Protein AF-A0A2V5RW67-F1 (afdb_monomer)

Sequence (101 aa):
MGFSEDDGAGTAGLVTAAGTAGLGGRVALVERNLMGGDCLNFGCVPSKALISSARLIQQIRESEKWGLDRQSPQFVFEKVFERMRSRRAKIAPNDSEERFE

Mean predicted aligned error: 12.32 Å

Radius of gyration: 18.65 Å; Cα contacts (8 Å, |Δi|>4): 93; chains: 1; bounding box: 41×31×46 Å

pLDDT: mean 70.55, std 18.32, range [29.88, 96.94]

Secondary structure (DSSP, 8-state):
-------TTSHHHHHHHHHHHHTT-------SSSTTHHHHHTSHHHHHHHHHHHHHHHHHHTGGGGTS--------HHHHHHHHHHHHHHHGGGGSGGGT-

Structure (mmCIF, N/CA/C/O backbone):
data_AF-A0A2V5RW67-F1
#
_entry.id   AF-A0A2V5RW67-F1
#
loop_
_atom_site.group_PDB
_atom_site.id
_atom_site.type_symbol
_atom_site.label_atom_id
_atom_site.label_alt_id
_atom_site.label_comp_id
_atom_site.label_asym_id
_atom_site.label_entity_id
_atom_site.label_seq_id
_atom_site.pdbx_PDB_ins_code
_atom_site.Cartn_x
_atom_site.Cartn_y
_atom_site.Cartn_z
_atom_site.occupancy
_atom_site.B_iso_or_equiv
_atom_site.auth_seq_id
_atom_site.auth_comp_id
_atom_site.auth_asym_id
_atom_site.auth_atom_id
_atom_site.pdbx_PDB_model_num
ATOM 1 N N . MET A 1 1 ? 20.820 -19.696 1.825 1.00 29.88 1 MET A N 1
ATOM 2 C CA . MET A 1 1 ? 20.279 -18.325 1.735 1.00 29.88 1 MET A CA 1
ATOM 3 C C . MET A 1 1 ? 20.960 -17.626 0.572 1.00 29.88 1 MET A C 1
ATOM 5 O O . MET A 1 1 ? 22.086 -17.188 0.739 1.00 29.88 1 MET A O 1
ATOM 9 N N . GLY A 1 2 ? 20.336 -17.602 -0.605 1.00 35.03 2 GLY A N 1
ATOM 10 C CA . GLY A 1 2 ? 20.767 -16.752 -1.716 1.00 35.03 2 GLY A CA 1
ATOM 11 C C . GLY A 1 2 ? 19.730 -15.652 -1.862 1.00 35.03 2 GLY A C 1
ATOM 12 O O . GLY A 1 2 ? 18.605 -15.948 -2.251 1.00 35.03 2 GLY A O 1
ATOM 13 N N . PHE A 1 3 ? 20.067 -14.431 -1.452 1.00 34.75 3 PHE A N 1
ATOM 14 C CA . PHE A 1 3 ? 19.300 -13.262 -1.862 1.00 34.75 3 PHE A CA 1
ATOM 15 C C . PHE A 1 3 ? 19.714 -12.982 -3.305 1.00 34.75 3 PHE A C 1
ATOM 17 O O . PHE A 1 3 ? 20.888 -12.770 -3.590 1.00 34.75 3 PHE A O 1
ATOM 24 N N . SER A 1 4 ? 18.762 -13.124 -4.216 1.00 38.31 4 SER A N 1
ATOM 25 C CA . SER A 1 4 ? 18.895 -12.842 -5.638 1.00 38.31 4 SER A CA 1
ATOM 26 C C . SER A 1 4 ? 19.045 -11.334 -5.850 1.00 38.31 4 SER A C 1
ATOM 28 O O . SER A 1 4 ? 18.059 -10.620 -5.971 1.00 38.31 4 SER A O 1
ATOM 30 N N . GLU A 1 5 ? 20.285 -10.850 -5.870 1.00 44.00 5 GLU A N 1
ATOM 31 C CA . GLU A 1 5 ? 20.680 -9.502 -6.310 1.00 44.00 5 GLU A CA 1
ATOM 32 C C . GLU A 1 5 ? 20.881 -9.458 -7.841 1.00 44.00 5 GLU A C 1
ATOM 34 O O . GLU A 1 5 ? 21.902 -8.995 -8.334 1.00 44.00 5 GLU A O 1
ATOM 39 N N . ASP A 1 6 ? 19.906 -9.952 -8.608 1.00 43.25 6 ASP A N 1
ATOM 40 C CA . ASP A 1 6 ? 19.904 -9.915 -10.082 1.00 43.25 6 ASP A CA 1
ATOM 41 C C . ASP A 1 6 ? 18.611 -9.248 -10.592 1.00 43.25 6 ASP A C 1
ATOM 43 O O . ASP A 1 6 ? 17.861 -9.826 -11.368 1.00 43.25 6 ASP A O 1
ATOM 47 N N . ASP A 1 7 ? 18.329 -8.030 -10.120 1.00 46.50 7 ASP A N 1
ATOM 48 C CA . ASP A 1 7 ? 17.270 -7.162 -10.661 1.00 46.50 7 ASP A CA 1
ATOM 49 C C . ASP A 1 7 ? 17.925 -6.096 -11.562 1.00 46.50 7 ASP A C 1
ATOM 51 O O . ASP A 1 7 ? 18.146 -4.945 -11.161 1.00 46.50 7 ASP A O 1
ATOM 55 N N . GLY A 1 8 ? 18.259 -6.477 -12.796 1.00 49.62 8 GLY A N 1
ATOM 56 C CA . GLY A 1 8 ? 18.773 -5.565 -13.821 1.00 49.62 8 GLY A CA 1
ATOM 57 C C . GLY A 1 8 ? 17.786 -4.440 -14.157 1.00 49.62 8 GLY A C 1
ATOM 58 O O . GLY A 1 8 ? 18.220 -3.334 -14.475 1.00 49.62 8 GLY A O 1
ATOM 59 N N . ALA A 1 9 ? 16.478 -4.678 -13.982 1.00 52.34 9 ALA A N 1
ATOM 60 C CA . ALA A 1 9 ? 15.395 -3.692 -14.085 1.00 52.34 9 ALA A CA 1
ATOM 61 C C . ALA A 1 9 ? 14.690 -3.366 -12.753 1.00 52.34 9 ALA A C 1
ATOM 63 O O . ALA A 1 9 ? 13.535 -2.930 -12.743 1.00 52.34 9 ALA A O 1
ATOM 64 N N . GLY A 1 10 ? 15.356 -3.551 -11.609 1.00 55.47 10 GLY A N 1
ATOM 65 C CA . GLY A 1 10 ? 14.849 -3.073 -10.318 1.00 55.47 10 GLY A CA 1
ATOM 66 C C . GLY A 1 10 ? 14.960 -1.551 -10.157 1.00 55.47 10 GLY A C 1
ATOM 67 O O . GLY A 1 10 ? 15.494 -0.848 -11.011 1.00 55.47 10 GLY A O 1
ATOM 68 N N . THR A 1 11 ? 14.517 -1.019 -9.009 1.00 56.12 11 THR A N 1
ATOM 69 C CA . THR A 1 11 ? 14.528 0.436 -8.708 1.00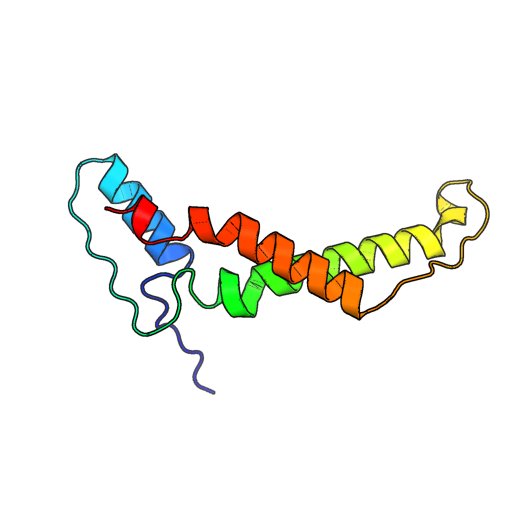 56.12 11 THR A CA 1
ATOM 70 C C . THR A 1 11 ? 15.884 1.104 -8.995 1.00 56.12 11 THR A C 1
ATOM 72 O O . THR A 1 11 ? 15.926 2.211 -9.520 1.00 56.12 11 THR A O 1
ATOM 75 N N . ALA A 1 12 ? 16.999 0.439 -8.673 1.00 52.25 12 ALA A N 1
ATOM 76 C CA . ALA A 1 12 ? 18.342 0.967 -8.920 1.00 52.25 12 ALA A CA 1
ATOM 77 C C . ALA A 1 12 ? 18.732 0.938 -10.412 1.00 52.25 12 ALA A C 1
ATOM 79 O O . ALA A 1 12 ? 19.316 1.905 -10.906 1.00 52.25 12 ALA A O 1
ATOM 80 N N . GLY A 1 13 ? 18.364 -0.126 -11.136 1.00 55.81 13 GLY A N 1
ATOM 81 C CA . GLY A 1 13 ? 18.571 -0.248 -12.582 1.00 55.81 13 GLY A CA 1
ATOM 82 C C . GLY A 1 13 ? 17.758 0.782 -13.366 1.00 55.81 13 GLY A C 1
ATOM 83 O O . GLY A 1 13 ? 18.315 1.521 -14.175 1.00 55.81 13 GLY A O 1
ATOM 84 N N . LEU A 1 14 ? 16.470 0.931 -13.039 1.00 60.03 14 LEU A N 1
ATOM 85 C CA . LEU A 1 14 ? 15.562 1.898 -13.666 1.00 60.03 14 LEU A CA 1
ATOM 86 C C . LEU A 1 14 ? 15.970 3.353 -13.394 1.00 60.03 14 LEU A C 1
ATOM 88 O O . LEU A 1 14 ? 15.952 4.174 -14.307 1.00 60.03 14 LEU A O 1
ATOM 92 N N . VAL A 1 15 ? 16.389 3.696 -12.169 1.00 60.78 15 VAL A N 1
ATOM 93 C CA . VAL A 1 15 ? 16.855 5.061 -11.846 1.00 60.78 15 VAL A CA 1
ATOM 94 C C . VAL A 1 15 ? 18.153 5.398 -12.585 1.00 60.78 15 VAL A C 1
ATOM 96 O O . VAL A 1 15 ? 18.297 6.510 -13.093 1.00 60.78 15 VAL A O 1
ATOM 99 N N . THR A 1 16 ? 19.081 4.445 -12.696 1.00 60.94 16 THR A N 1
ATOM 100 C CA . THR A 1 16 ? 20.362 4.650 -13.395 1.00 60.94 16 THR A CA 1
ATOM 101 C C . THR A 1 16 ? 20.168 4.746 -14.909 1.00 60.94 16 THR A C 1
ATOM 103 O O . THR A 1 16 ? 20.759 5.617 -15.553 1.00 60.94 16 THR A O 1
ATOM 106 N N . ALA A 1 17 ? 19.295 3.912 -15.479 1.00 58.50 17 ALA A N 1
ATOM 107 C CA . ALA A 1 17 ? 18.918 3.991 -16.885 1.00 58.50 17 ALA A CA 1
ATOM 108 C C . ALA A 1 17 ? 18.182 5.300 -17.201 1.00 58.50 17 ALA A C 1
ATOM 110 O O . ALA A 1 17 ? 18.533 5.967 -18.169 1.00 58.50 17 ALA A O 1
ATOM 111 N N . ALA A 1 18 ? 17.256 5.739 -16.340 1.00 59.59 18 ALA A N 1
ATOM 112 C CA . ALA A 1 18 ? 16.514 6.993 -16.520 1.00 59.59 18 ALA A CA 1
ATOM 113 C C . ALA A 1 18 ? 17.458 8.193 -16.448 1.00 5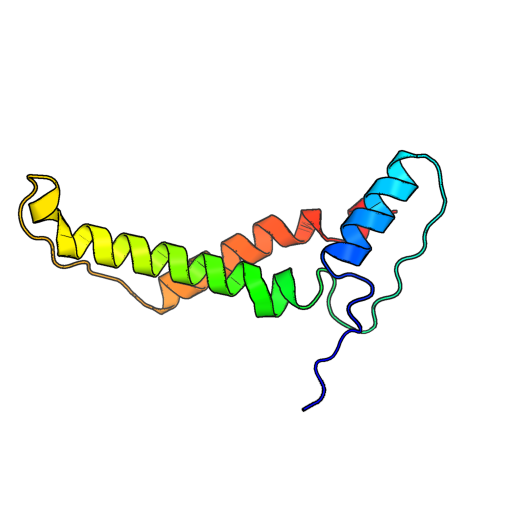9.59 18 ALA A C 1
ATOM 115 O O . ALA A 1 18 ? 17.373 9.110 -17.263 1.00 59.59 18 ALA A O 1
ATOM 116 N N . GLY A 1 19 ? 18.374 8.174 -15.476 1.00 64.75 19 GLY A N 1
ATOM 117 C CA . GLY A 1 19 ? 19.388 9.208 -15.309 1.00 64.75 19 GLY A CA 1
ATOM 118 C C . GLY A 1 19 ? 20.323 9.298 -16.513 1.00 64.75 19 GLY A C 1
ATOM 119 O O . GLY A 1 19 ? 20.641 10.394 -16.961 1.00 64.75 19 GLY A O 1
ATOM 120 N N . THR A 1 20 ? 20.722 8.159 -17.081 1.00 62.03 20 THR A N 1
ATOM 121 C CA . THR A 1 20 ? 21.651 8.133 -18.219 1.00 62.03 20 THR A CA 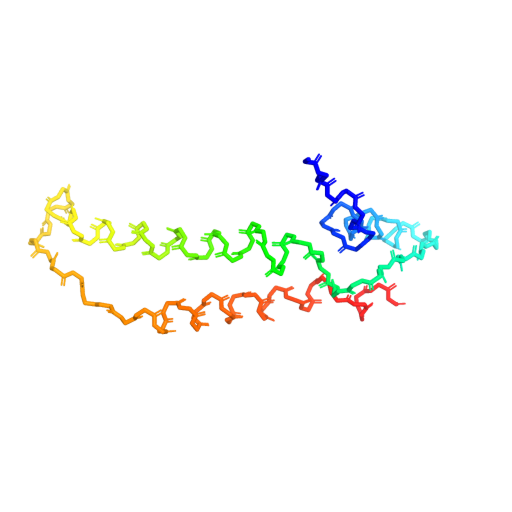1
ATOM 122 C C . THR A 1 20 ? 20.966 8.489 -19.540 1.00 62.03 20 THR A C 1
ATOM 124 O O . THR A 1 20 ? 21.527 9.267 -20.311 1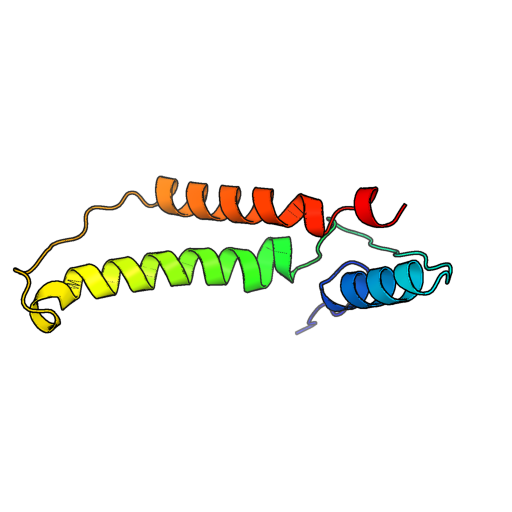.00 62.03 20 THR A O 1
ATOM 127 N N . ALA A 1 21 ? 19.735 8.016 -19.767 1.00 58.94 21 ALA A N 1
ATOM 128 C CA . ALA A 1 21 ? 18.906 8.413 -20.906 1.00 58.94 21 ALA A CA 1
ATOM 129 C C . ALA A 1 21 ? 18.612 9.925 -20.887 1.00 58.94 21 ALA A C 1
ATOM 131 O O . ALA A 1 21 ? 18.759 10.605 -21.902 1.00 58.94 21 ALA A O 1
ATOM 132 N N . GLY A 1 22 ? 18.307 10.486 -19.710 1.00 63.81 22 GLY A N 1
ATOM 133 C CA . GLY A 1 22 ? 18.091 11.927 -19.532 1.00 63.81 22 GLY A CA 1
ATOM 134 C C . GLY A 1 22 ? 19.330 12.796 -19.790 1.00 63.81 22 GLY A C 1
ATOM 135 O O . GLY A 1 22 ? 19.194 13.981 -20.085 1.00 63.81 22 GLY A O 1
ATOM 136 N N . LEU A 1 23 ? 20.533 12.218 -19.719 1.00 71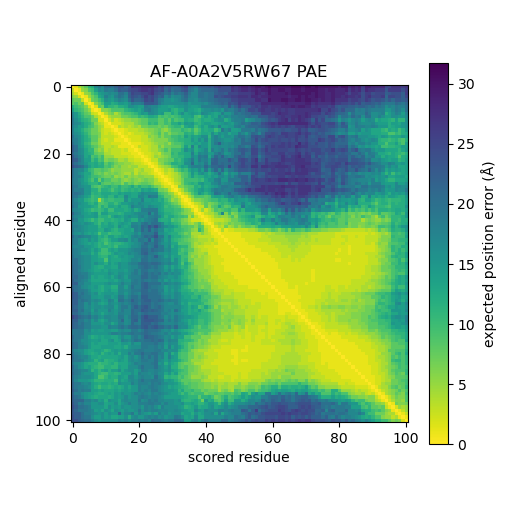.19 23 LEU A N 1
ATOM 137 C CA . LEU A 1 23 ? 21.806 12.884 -20.023 1.00 71.19 23 LEU A CA 1
ATOM 138 C C . LEU A 1 23 ? 22.284 12.634 -21.469 1.00 71.19 23 LEU A C 1
ATOM 140 O O . LEU A 1 23 ? 23.404 13.006 -21.815 1.00 71.19 23 LEU A O 1
ATOM 144 N N . GLY A 1 24 ? 21.454 12.012 -22.317 1.00 60.69 24 GLY A N 1
ATOM 145 C CA . GLY A 1 24 ? 21.783 11.694 -23.712 1.00 60.69 24 GLY A CA 1
ATOM 146 C C . GLY A 1 24 ? 22.733 10.502 -23.878 1.00 60.69 24 GLY A C 1
ATOM 147 O O . GLY A 1 24 ? 23.261 10.271 -24.967 1.00 60.69 24 GLY A O 1
ATOM 148 N N . GLY A 1 25 ? 22.975 9.747 -22.804 1.00 61.16 25 GLY A N 1
ATOM 149 C CA . GLY A 1 25 ? 23.737 8.507 -22.837 1.00 61.16 25 GLY A CA 1
ATOM 150 C C . GLY A 1 25 ? 22.873 7.334 -23.301 1.00 61.16 25 GLY A C 1
ATOM 151 O O . GLY A 1 25 ? 21.674 7.282 -23.046 1.00 61.16 25 GLY A O 1
ATOM 152 N N . ARG A 1 26 ? 23.494 6.362 -23.972 1.00 50.69 26 ARG A N 1
ATOM 153 C CA . ARG A 1 26 ? 22.833 5.111 -24.369 1.00 50.69 26 ARG A CA 1
ATOM 154 C C . ARG A 1 26 ? 23.043 4.064 -23.279 1.00 50.69 26 ARG A C 1
ATOM 156 O O . ARG A 1 26 ? 24.188 3.733 -22.980 1.00 50.69 26 ARG A O 1
ATOM 163 N N . VAL A 1 27 ? 21.957 3.545 -22.711 1.00 50.94 27 VAL A N 1
ATOM 164 C CA . VAL A 1 27 ? 21.961 2.456 -21.722 1.00 50.94 27 VAL A CA 1
ATOM 165 C C . VAL A 1 27 ? 21.017 1.361 -22.192 1.00 50.94 27 VAL A C 1
ATOM 167 O O . VAL A 1 27 ? 19.934 1.654 -22.680 1.00 50.94 27 VAL A O 1
ATOM 170 N N . ALA A 1 28 ? 21.439 0.107 -22.045 1.00 48.81 28 ALA A N 1
ATOM 171 C CA . ALA A 1 28 ? 20.593 -1.060 -22.244 1.00 48.81 28 ALA A CA 1
ATOM 172 C C . ALA A 1 28 ? 20.321 -1.698 -20.878 1.00 48.81 28 ALA A C 1
ATOM 174 O O . ALA A 1 28 ? 21.259 -2.010 -20.141 1.00 48.81 28 ALA A O 1
ATOM 175 N N . LEU A 1 29 ? 19.044 -1.859 -20.541 1.00 53.31 29 LEU A N 1
ATOM 176 C CA . LEU A 1 29 ? 18.586 -2.559 -19.346 1.00 53.31 29 LEU A CA 1
ATOM 177 C C . LEU A 1 29 ? 18.371 -4.028 -19.731 1.00 53.31 29 LEU A C 1
ATOM 179 O O . LEU A 1 29 ? 17.649 -4.309 -20.682 1.00 53.31 29 LEU A O 1
ATOM 183 N N . VAL A 1 30 ? 19.021 -4.963 -19.039 1.00 48.22 30 VAL A 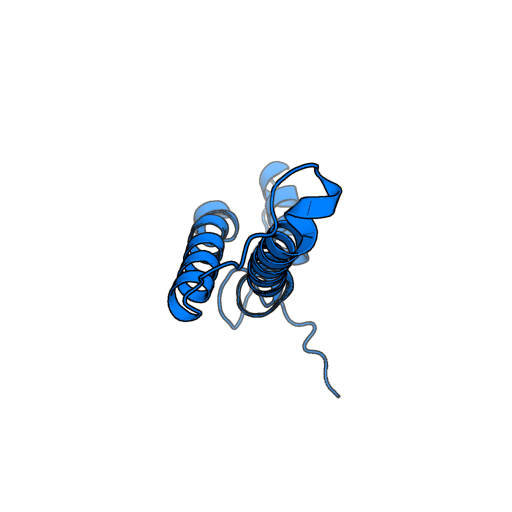N 1
ATOM 184 C CA . VAL A 1 30 ? 18.865 -6.400 -19.308 1.00 48.22 30 VAL A CA 1
ATOM 185 C C . VAL A 1 30 ? 18.222 -7.035 -18.086 1.00 48.22 30 VAL A C 1
ATOM 187 O O . VAL A 1 30 ? 18.867 -7.148 -17.048 1.00 48.22 30 VAL A O 1
ATOM 190 N N . GLU A 1 31 ? 16.961 -7.443 -18.213 1.00 49.44 31 GLU A N 1
ATOM 191 C CA . GLU A 1 31 ? 16.219 -8.155 -17.171 1.00 49.44 31 GLU A CA 1
ATOM 192 C C . GLU A 1 31 ? 15.792 -9.533 -17.676 1.00 49.44 31 GLU A C 1
ATOM 194 O O . GLU A 1 31 ? 15.380 -9.692 -18.825 1.00 49.44 31 GLU A O 1
ATOM 199 N N . ARG A 1 32 ? 1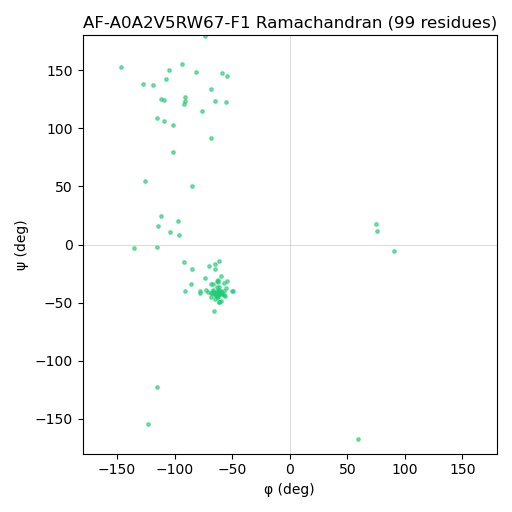5.934 -10.551 -16.822 1.00 45.81 32 ARG A N 1
ATOM 200 C CA . ARG A 1 32 ? 15.594 -11.941 -17.154 1.00 45.81 32 ARG A CA 1
ATOM 201 C C . ARG A 1 32 ? 14.149 -12.294 -16.770 1.00 45.81 32 ARG A C 1
ATOM 203 O O . ARG A 1 32 ? 13.655 -13.316 -17.241 1.00 45.81 32 ARG A O 1
ATOM 210 N N . ASN A 1 33 ? 13.495 -11.471 -15.939 1.00 59.25 33 ASN A N 1
ATOM 211 C CA . ASN A 1 33 ? 12.141 -11.660 -15.396 1.00 59.25 33 ASN A CA 1
ATOM 212 C C . ASN A 1 33 ? 11.187 -10.475 -15.712 1.00 59.25 33 ASN A C 1
ATOM 214 O O . ASN A 1 33 ? 11.324 -9.804 -16.729 1.00 59.25 33 ASN A O 1
ATOM 218 N N . LEU A 1 34 ? 10.152 -10.249 -14.885 1.00 55.00 34 LEU A N 1
ATOM 219 C CA . LEU A 1 34 ? 9.176 -9.164 -15.061 1.00 55.00 34 LEU A CA 1
ATOM 220 C C . LEU A 1 34 ? 9.815 -7.784 -14.826 1.00 55.00 34 LEU A C 1
ATOM 222 O O . LEU A 1 34 ? 10.454 -7.560 -13.798 1.00 55.00 34 LEU A O 1
ATOM 226 N N . MET A 1 35 ? 9.537 -6.832 -15.721 1.00 53.50 35 MET A N 1
ATOM 227 C CA . MET A 1 35 ? 9.932 -5.425 -15.572 1.00 53.50 35 MET A CA 1
ATOM 228 C C . MET A 1 35 ? 9.459 -4.812 -14.238 1.00 53.50 35 MET A C 1
ATOM 230 O O . MET A 1 35 ? 8.385 -5.145 -13.719 1.00 53.50 35 MET A O 1
ATOM 234 N N . GLY A 1 36 ? 10.279 -3.920 -13.671 1.00 55.59 36 GLY A N 1
ATOM 235 C CA . GLY A 1 36 ? 10.080 -3.299 -12.352 1.00 55.59 36 GLY A CA 1
ATOM 236 C C . GLY A 1 36 ? 10.716 -4.049 -11.172 1.00 55.59 36 GLY A C 1
ATOM 237 O O . GLY A 1 36 ? 10.687 -3.550 -10.039 1.00 55.59 36 GLY A O 1
ATOM 238 N N . GLY A 1 37 ? 11.286 -5.230 -11.430 1.00 60.12 37 GLY A N 1
ATOM 239 C CA . GLY A 1 37 ? 12.005 -6.054 -10.458 1.00 60.12 37 GLY A CA 1
ATOM 240 C C . GLY A 1 37 ? 11.170 -6.483 -9.249 1.00 60.12 37 GLY A C 1
ATOM 241 O O . GLY A 1 37 ? 9.939 -6.322 -9.199 1.00 60.12 37 GLY A O 1
ATOM 242 N N . ASP A 1 38 ? 11.840 -7.000 -8.226 1.00 58.41 38 ASP A N 1
ATOM 243 C CA . ASP A 1 38 ? 11.217 -7.468 -6.993 1.00 58.41 38 ASP A CA 1
ATOM 244 C C . ASP A 1 38 ? 10.485 -6.336 -6.278 1.00 58.41 38 ASP A C 1
ATOM 246 O O . ASP A 1 38 ? 9.396 -6.543 -5.754 1.00 58.41 38 ASP A O 1
ATOM 250 N N . CYS A 1 39 ? 11.005 -5.106 -6.290 1.00 57.03 39 CYS A N 1
ATOM 251 C CA . CYS A 1 39 ? 10.402 -3.970 -5.584 1.00 57.03 39 CYS A CA 1
ATOM 252 C C . CYS A 1 39 ? 8.937 -3.711 -5.991 1.00 57.03 39 CYS A C 1
ATOM 254 O O . CYS A 1 39 ? 8.083 -3.512 -5.113 1.00 57.03 39 CYS A O 1
ATOM 256 N N . LEU A 1 40 ? 8.647 -3.747 -7.297 1.00 55.56 40 LEU A N 1
ATOM 257 C CA . LEU A 1 40 ? 7.310 -3.550 -7.855 1.00 55.56 40 LEU A CA 1
ATOM 258 C C . LEU A 1 40 ? 6.440 -4.805 -7.719 1.00 55.56 40 LEU A C 1
ATOM 260 O O . LEU A 1 40 ? 5.252 -4.707 -7.392 1.00 55.56 40 LEU A O 1
ATOM 264 N N . ASN A 1 41 ? 7.022 -5.979 -7.966 1.00 59.38 41 ASN A N 1
ATOM 265 C CA . ASN A 1 41 ? 6.261 -7.212 -8.144 1.00 59.38 41 ASN A CA 1
ATOM 266 C C . ASN A 1 41 ? 6.038 -7.988 -6.835 1.00 59.38 41 ASN A C 1
ATOM 268 O O . ASN A 1 41 ? 4.919 -8.451 -6.593 1.00 59.38 41 ASN A O 1
ATOM 272 N N . PHE A 1 42 ? 7.042 -8.055 -5.956 1.00 59.34 42 PHE A N 1
ATOM 273 C CA . PHE A 1 42 ? 7.040 -8.904 -4.752 1.00 59.34 42 PHE A CA 1
ATOM 274 C C . PHE A 1 42 ? 7.540 -8.217 -3.468 1.00 59.34 42 PHE A C 1
ATOM 276 O O . PHE A 1 42 ? 7.480 -8.793 -2.385 1.00 59.34 42 PHE A O 1
ATOM 283 N N . GLY A 1 43 ? 7.983 -6.967 -3.558 1.00 68.38 43 GLY A N 1
ATOM 284 C CA . GLY A 1 43 ? 8.758 -6.292 -2.527 1.00 68.38 43 GLY A CA 1
ATOM 285 C C . GLY A 1 43 ? 8.026 -5.108 -1.910 1.00 68.38 43 GLY A C 1
ATOM 286 O O . GLY A 1 43 ? 6.942 -5.227 -1.326 1.00 68.38 43 GLY A O 1
ATOM 287 N N . CYS A 1 44 ? 8.648 -3.932 -1.977 1.00 74.44 44 CYS A N 1
ATOM 288 C CA . CYS A 1 44 ? 8.198 -2.757 -1.241 1.00 74.44 44 CYS A CA 1
ATOM 289 C C . CYS A 1 44 ? 6.806 -2.262 -1.654 1.00 74.44 44 CYS A C 1
ATOM 291 O O . CYS A 1 44 ? 6.067 -1.793 -0.788 1.00 74.44 44 CYS A O 1
ATOM 293 N N . VAL A 1 45 ? 6.444 -2.325 -2.937 1.00 81.00 45 VAL A N 1
ATOM 294 C CA . VAL A 1 45 ? 5.164 -1.801 -3.440 1.00 81.00 45 VAL A CA 1
ATOM 295 C C . VAL A 1 45 ? 3.963 -2.579 -2.884 1.00 81.00 45 VAL A C 1
ATOM 297 O O . VAL A 1 45 ? 3.125 -1.951 -2.220 1.00 81.00 45 VAL A O 1
ATOM 300 N N . PRO A 1 46 ? 3.859 -3.915 -3.059 1.00 79.06 46 PRO A N 1
ATOM 301 C CA . PRO A 1 46 ? 2.752 -4.678 -2.485 1.00 79.06 46 PRO A CA 1
ATOM 302 C C . PRO A 1 46 ? 2.740 -4.598 -0.952 1.00 79.06 46 PRO A C 1
ATOM 304 O O . PRO A 1 46 ? 1.684 -4.363 -0.355 1.00 79.06 46 PRO A O 1
ATOM 307 N N . SER A 1 47 ? 3.912 -4.675 -0.314 1.00 73.94 47 SER A N 1
ATOM 308 C CA . SER A 1 47 ? 4.042 -4.604 1.146 1.00 73.94 47 SER A CA 1
ATOM 309 C C . SER A 1 47 ? 3.547 -3.268 1.711 1.00 73.94 47 SER A C 1
ATOM 311 O O . SER A 1 47 ? 2.708 -3.241 2.614 1.00 73.94 47 SER A O 1
ATOM 313 N N . LYS A 1 48 ? 3.984 -2.130 1.150 1.00 84.56 48 LYS A N 1
ATOM 314 C CA . LYS A 1 48 ? 3.548 -0.792 1.596 1.00 84.56 48 LYS A CA 1
ATOM 315 C C . LYS A 1 48 ? 2.066 -0.551 1.309 1.00 84.56 48 LYS A C 1
ATOM 317 O O . LYS A 1 48 ? 1.387 0.093 2.113 1.00 84.56 48 LYS A O 1
ATOM 322 N N . ALA A 1 49 ? 1.533 -1.086 0.209 1.00 83.94 49 ALA A N 1
ATOM 323 C CA . ALA A 1 49 ? 0.109 -0.988 -0.092 1.00 83.94 49 ALA A CA 1
ATOM 324 C C . ALA A 1 49 ? -0.747 -1.692 0.975 1.00 83.94 49 ALA A C 1
ATOM 326 O O . ALA A 1 49 ? -1.708 -1.083 1.459 1.00 83.94 49 ALA A O 1
ATOM 327 N N . LEU A 1 50 ? -0.370 -2.902 1.400 1.00 85.81 50 LEU A N 1
ATOM 328 C CA . LEU A 1 50 ? -1.061 -3.637 2.466 1.00 85.81 50 LEU A CA 1
ATOM 329 C C . LEU A 1 50 ? -0.878 -2.974 3.840 1.00 85.81 50 LEU A C 1
ATOM 331 O O . LEU A 1 50 ? -1.866 -2.743 4.538 1.00 85.81 50 LEU A O 1
ATOM 335 N N . ILE A 1 51 ? 0.348 -2.566 4.194 1.00 84.38 51 ILE A N 1
ATOM 336 C CA . ILE A 1 51 ? 0.638 -1.855 5.454 1.00 84.38 51 ILE A CA 1
ATOM 337 C C . ILE A 1 51 ? -0.194 -0.571 5.561 1.00 84.38 51 ILE A C 1
ATOM 339 O O . ILE A 1 51 ? -0.718 -0.265 6.631 1.00 84.38 51 ILE A O 1
ATOM 343 N N . SER A 1 52 ? -0.370 0.174 4.463 1.00 90.38 52 SER A N 1
ATOM 344 C CA . SER A 1 52 ? -1.203 1.386 4.474 1.00 90.38 52 SER A CA 1
ATOM 345 C C . SER A 1 52 ? -2.672 1.093 4.803 1.00 90.38 52 SER A C 1
ATOM 347 O O . SER A 1 52 ? -3.287 1.844 5.555 1.00 90.38 52 SER A O 1
ATOM 349 N N . SER A 1 53 ? -3.225 -0.014 4.292 1.00 89.25 53 SER A N 1
ATOM 350 C CA . SER A 1 53 ? -4.587 -0.447 4.620 1.00 89.25 53 SER A CA 1
ATOM 351 C C . SER A 1 53 ? -4.697 -0.895 6.078 1.00 89.25 53 SER A C 1
ATOM 353 O O . SER A 1 53 ? -5.647 -0.515 6.756 1.00 89.25 53 SER A O 1
ATOM 355 N N . ALA A 1 54 ? -3.706 -1.633 6.587 1.00 88.81 54 ALA A N 1
ATOM 356 C CA . ALA A 1 54 ? -3.668 -2.056 7.986 1.00 88.81 54 ALA A CA 1
ATOM 357 C C . ALA A 1 54 ? -3.586 -0.863 8.957 1.00 88.81 54 ALA A C 1
ATOM 359 O O . ALA A 1 54 ? -4.303 -0.833 9.955 1.00 88.81 54 ALA A O 1
ATOM 360 N N . ARG A 1 55 ? -2.771 0.153 8.640 1.00 91.25 55 ARG A N 1
ATOM 361 C CA . ARG A 1 55 ? -2.677 1.389 9.436 1.00 91.25 55 ARG A CA 1
ATOM 362 C C . ARG A 1 55 ? -4.008 2.128 9.510 1.00 91.25 55 ARG A C 1
ATOM 364 O O . ARG A 1 55 ? -4.387 2.551 10.594 1.00 91.25 55 ARG A O 1
ATOM 371 N N . LEU A 1 56 ? -4.731 2.233 8.395 1.00 93.38 56 LEU A N 1
ATOM 372 C CA . LEU A 1 56 ? -6.053 2.859 8.382 1.00 93.38 56 LEU A CA 1
ATOM 373 C C . LEU A 1 56 ? -7.055 2.080 9.245 1.00 93.38 56 LEU A C 1
ATOM 375 O O . LEU A 1 56 ? -7.767 2.675 10.046 1.00 93.38 56 LEU A O 1
ATOM 379 N N . ILE A 1 57 ? -7.081 0.749 9.130 1.00 93.12 57 ILE A N 1
ATOM 380 C CA . ILE A 1 57 ? -7.927 -0.110 9.976 1.00 93.12 57 ILE A CA 1
ATOM 381 C C . ILE A 1 57 ? -7.605 0.118 11.457 1.00 93.12 57 ILE A C 1
ATOM 383 O O . ILE A 1 57 ? -8.519 0.245 12.270 1.00 93.12 57 ILE A O 1
ATOM 387 N N . GLN A 1 58 ? -6.322 0.215 11.810 1.00 91.75 58 GLN A N 1
ATOM 388 C CA . GLN A 1 58 ? -5.912 0.491 13.184 1.00 91.75 58 GLN A CA 1
ATOM 389 C C . GLN A 1 58 ? -6.345 1.886 13.648 1.00 91.75 58 GLN A C 1
ATOM 391 O O . GLN A 1 58 ? -6.854 2.019 14.754 1.00 91.75 58 GLN A O 1
ATOM 396 N N . GLN A 1 59 ? -6.212 2.911 12.805 1.00 93.44 59 GLN A N 1
ATOM 397 C CA . GLN A 1 59 ? -6.680 4.264 13.123 1.00 93.44 59 GLN A CA 1
ATOM 398 C C . GLN A 1 59 ? -8.190 4.307 13.376 1.00 93.44 59 GLN A C 1
ATOM 400 O O . GLN A 1 59 ? -8.622 4.967 14.313 1.00 93.44 59 GLN A O 1
ATOM 405 N N . ILE A 1 60 ? -8.981 3.567 12.592 1.00 94.81 60 ILE A N 1
ATOM 406 C CA . ILE A 1 60 ? -10.433 3.462 12.798 1.00 94.81 60 ILE A CA 1
ATOM 407 C C . ILE A 1 60 ? -10.744 2.772 14.133 1.00 94.81 60 ILE A C 1
ATOM 409 O O . ILE A 1 60 ? -11.621 3.224 14.859 1.00 94.81 60 ILE A O 1
ATOM 413 N N . ARG A 1 61 ? -10.012 1.709 14.493 1.00 92.75 61 ARG A N 1
ATOM 414 C CA . ARG A 1 61 ? -10.170 1.040 15.801 1.00 92.75 61 ARG A CA 1
ATOM 415 C C . ARG A 1 61 ? -9.826 1.952 16.974 1.00 92.75 61 ARG A C 1
ATOM 417 O O . ARG A 1 61 ? -10.388 1.801 18.052 1.00 92.75 61 ARG A O 1
ATOM 424 N N . GLU A 1 62 ? -8.892 2.871 16.766 1.00 94.94 62 GLU A N 1
ATOM 425 C CA . GLU A 1 62 ? -8.436 3.840 17.760 1.00 94.94 62 GLU A CA 1
ATOM 426 C C . GLU A 1 62 ? -9.129 5.206 17.623 1.00 94.94 62 GLU A C 1
ATOM 428 O O . GLU A 1 62 ? -8.610 6.203 18.125 1.00 94.94 62 GLU A O 1
ATOM 433 N N . SER A 1 63 ? -10.291 5.268 16.961 1.00 95.25 63 SER A N 1
ATOM 434 C CA . SER A 1 63 ? -11.021 6.512 16.675 1.00 95.25 63 SER A CA 1
ATOM 435 C C . SER A 1 63 ? -11.318 7.352 17.925 1.00 95.25 63 SER A C 1
ATOM 437 O O . SER A 1 63 ? -11.266 8.578 17.858 1.00 95.25 63 SER A O 1
ATOM 439 N N . GLU A 1 64 ? -11.505 6.715 19.085 1.00 96.94 64 GLU A N 1
ATOM 440 C CA . GLU A 1 64 ? -11.705 7.380 20.386 1.00 96.94 64 GLU A CA 1
ATOM 441 C C . GLU A 1 64 ? -10.558 8.319 20.767 1.00 96.94 64 GLU A C 1
ATOM 443 O O . GLU A 1 64 ? -10.794 9.379 21.344 1.00 96.94 64 GLU A O 1
ATOM 448 N N . LYS A 1 65 ? -9.316 7.996 20.379 1.00 95.56 65 LYS A N 1
ATOM 449 C CA . LYS A 1 65 ? -8.153 8.869 20.623 1.00 95.56 65 LYS A CA 1
ATOM 450 C C . LYS A 1 65 ? -8.240 10.193 19.858 1.00 95.56 65 LYS A C 1
ATOM 452 O O . LYS A 1 65 ? -7.520 11.133 20.180 1.00 95.56 65 LYS A O 1
ATOM 457 N N . TRP A 1 66 ? -9.108 10.255 18.853 1.00 92.62 66 TRP A N 1
ATOM 458 C CA . TRP A 1 66 ? -9.349 11.415 18.001 1.00 92.62 66 TRP A CA 1
ATOM 459 C C . TRP A 1 66 ? -10.662 12.130 18.349 1.00 92.62 66 TRP A C 1
ATOM 461 O O . TRP A 1 66 ? -11.101 12.988 17.590 1.00 92.62 66 TRP A O 1
ATOM 471 N N . GLY A 1 67 ? -11.299 11.780 19.475 1.00 95.19 67 GLY A N 1
ATOM 472 C CA . GLY A 1 67 ? -12.575 12.365 19.898 1.00 95.19 67 GLY A CA 1
ATOM 473 C C . GLY A 1 67 ? -13.785 11.870 19.100 1.00 95.19 67 GLY A C 1
ATOM 474 O O . GLY A 1 67 ? -14.824 12.522 19.114 1.00 95.19 67 GLY A O 1
ATOM 475 N N . LEU A 1 68 ? -13.652 10.744 18.391 1.00 94.88 68 LEU A N 1
ATOM 476 C CA . LEU A 1 68 ? -14.736 10.091 17.658 1.00 94.88 68 LEU A CA 1
ATOM 477 C C . LEU A 1 68 ? -15.204 8.846 18.409 1.00 94.88 68 LEU A C 1
ATOM 479 O O . LEU A 1 68 ? -14.395 8.158 19.024 1.00 94.88 68 LEU A O 1
ATOM 483 N N . ASP A 1 69 ? -16.476 8.481 18.285 1.00 95.12 69 ASP A N 1
ATOM 484 C CA . ASP A 1 69 ? -16.967 7.228 18.865 1.00 95.12 69 ASP A CA 1
ATOM 485 C C . ASP A 1 69 ? -16.207 6.017 18.313 1.00 95.12 69 ASP A C 1
ATOM 487 O O . ASP A 1 69 ? -15.801 5.995 17.140 1.00 95.12 69 ASP A O 1
ATOM 491 N N . ARG A 1 70 ? -16.033 4.980 19.142 1.00 92.25 70 ARG A N 1
ATOM 492 C CA . ARG A 1 70 ? -15.372 3.733 18.739 1.00 92.25 70 ARG A CA 1
ATOM 493 C C . ARG A 1 70 ? -16.052 3.129 17.517 1.00 92.25 70 ARG A C 1
ATOM 495 O O . ARG A 1 70 ? -17.226 2.774 17.560 1.00 92.25 70 ARG A O 1
ATOM 502 N N . GLN A 1 71 ? -15.278 2.929 16.455 1.00 92.31 71 GLN A N 1
ATOM 503 C CA . GLN A 1 71 ? -15.743 2.263 15.244 1.00 92.31 71 GLN A CA 1
ATOM 504 C C . GLN A 1 71 ? -15.141 0.860 15.119 1.00 92.31 71 GLN A C 1
ATOM 506 O O . GLN A 1 71 ? -13.968 0.631 15.417 1.00 92.31 71 GLN A O 1
ATOM 511 N N . SER A 1 72 ? -15.939 -0.089 14.624 1.00 90.69 72 SER A N 1
ATOM 512 C CA . SER A 1 72 ? -15.454 -1.415 14.229 1.00 90.69 72 SER A CA 1
ATOM 513 C C . SER A 1 72 ? -15.318 -1.469 12.705 1.00 90.69 72 SER A C 1
ATOM 515 O O . SER A 1 72 ? -16.335 -1.567 12.010 1.00 90.69 72 SER A O 1
ATOM 517 N N . PRO A 1 73 ? -14.095 -1.370 12.151 1.00 90.25 73 PRO A N 1
ATOM 518 C CA . PRO A 1 73 ? -13.909 -1.325 10.708 1.00 90.25 73 PRO A CA 1
ATOM 519 C C . PRO A 1 73 ? -14.345 -2.640 10.061 1.00 90.25 73 PRO A C 1
ATOM 521 O O . PRO A 1 73 ? -13.808 -3.705 10.369 1.00 90.25 73 PRO A O 1
ATOM 524 N N . GLN A 1 74 ? -15.272 -2.542 9.112 1.00 92.06 74 GLN A N 1
ATOM 525 C CA . GLN A 1 74 ? -15.655 -3.641 8.233 1.00 92.06 74 GLN A CA 1
ATOM 526 C C . GLN A 1 74 ? -14.786 -3.600 6.977 1.00 92.06 74 GLN A C 1
ATOM 528 O O . GLN A 1 74 ? -14.694 -2.568 6.309 1.00 92.06 74 GLN A O 1
ATOM 533 N N . PHE A 1 75 ? -14.137 -4.712 6.641 1.00 86.94 75 PHE A N 1
ATOM 534 C CA . PHE A 1 75 ? -13.328 -4.811 5.431 1.00 86.94 75 PHE A CA 1
ATOM 535 C C . PHE A 1 75 ? -13.380 -6.220 4.845 1.00 86.94 75 PHE A C 1
ATOM 537 O O . PHE A 1 75 ? -13.565 -7.204 5.553 1.00 86.94 75 PHE A O 1
ATOM 544 N N . VAL A 1 76 ? -13.190 -6.290 3.529 1.00 90.88 76 VAL A N 1
ATOM 545 C CA . VAL A 1 76 ? -13.120 -7.535 2.760 1.00 90.88 76 VAL A CA 1
ATOM 546 C C . VAL A 1 76 ? -11.691 -7.678 2.258 1.00 90.88 76 VAL A C 1
ATOM 548 O O . VAL A 1 76 ? -11.162 -6.758 1.625 1.00 90.88 76 VAL A O 1
ATOM 551 N N . PHE A 1 77 ? -11.055 -8.803 2.566 1.00 81.31 77 PHE A N 1
ATOM 552 C CA . PHE A 1 77 ? -9.643 -9.028 2.271 1.00 81.31 77 PHE A CA 1
ATOM 553 C C . PHE A 1 77 ? -9.354 -8.938 0.766 1.00 81.31 77 PHE A C 1
ATOM 555 O O . PHE A 1 77 ? -8.397 -8.288 0.345 1.00 81.31 77 PHE A O 1
ATOM 562 N N . GLU A 1 78 ? -10.251 -9.475 -0.055 1.00 87.69 78 GLU A N 1
ATOM 563 C CA . GLU A 1 78 ? -10.181 -9.456 -1.514 1.00 87.69 78 GLU A CA 1
ATOM 564 C C . GLU A 1 78 ? -10.132 -8.024 -2.057 1.00 87.69 78 GLU A C 1
ATOM 566 O O . GLU A 1 78 ? -9.311 -7.727 -2.926 1.00 87.69 78 GLU A O 1
ATOM 571 N N . LYS A 1 79 ? -10.928 -7.105 -1.491 1.00 88.69 79 LYS A N 1
ATOM 572 C CA . LYS A 1 79 ? -10.937 -5.683 -1.882 1.00 88.69 79 LYS A CA 1
ATOM 573 C C . LYS A 1 79 ? -9.638 -4.970 -1.496 1.00 88.69 79 LYS A C 1
ATOM 575 O O . LYS A 1 79 ? -9.167 -4.087 -2.213 1.00 88.69 79 LYS A O 1
ATOM 580 N N . VAL A 1 80 ? -9.021 -5.356 -0.377 1.00 87.25 80 VAL A N 1
ATOM 581 C CA . VAL A 1 80 ? -7.703 -4.836 0.029 1.00 87.25 80 VAL A CA 1
ATOM 582 C C . VAL A 1 80 ? -6.617 -5.309 -0.942 1.00 87.25 80 VAL A C 1
ATOM 584 O O . VAL A 1 80 ? -5.769 -4.513 -1.359 1.00 87.25 80 VAL A O 1
ATOM 587 N N . PHE A 1 81 ? -6.676 -6.574 -1.361 1.00 84.50 81 PHE A N 1
ATOM 588 C CA . PHE A 1 81 ? -5.771 -7.131 -2.367 1.00 84.50 81 PHE A CA 1
ATOM 589 C C . PHE A 1 81 ? -5.976 -6.519 -3.750 1.00 84.50 81 PHE A C 1
ATOM 591 O O . PHE A 1 81 ? -5.005 -6.228 -4.446 1.00 84.50 81 PHE A O 1
ATOM 598 N N . GLU A 1 82 ? -7.218 -6.262 -4.144 1.00 90.00 82 GLU A N 1
ATOM 599 C CA . GLU A 1 82 ? -7.539 -5.557 -5.381 1.00 90.00 82 GLU A CA 1
ATOM 600 C C . GLU A 1 82 ? -6.979 -4.129 -5.380 1.00 90.00 82 GLU A C 1
ATOM 602 O O . GLU A 1 82 ? -6.322 -3.728 -6.340 1.00 90.00 82 GLU A O 1
ATOM 607 N N . ARG A 1 83 ? -7.111 -3.391 -4.267 1.00 89.00 83 ARG A N 1
ATOM 608 C CA . ARG A 1 83 ? -6.469 -2.076 -4.096 1.00 89.00 83 ARG A CA 1
ATOM 609 C C . ARG A 1 83 ? -4.949 -2.160 -4.236 1.00 89.00 83 ARG A C 1
ATOM 611 O O . ARG A 1 83 ? -4.351 -1.277 -4.851 1.00 89.00 83 ARG A O 1
ATOM 618 N N . MET A 1 84 ? -4.314 -3.183 -3.661 1.00 89.25 84 MET A N 1
ATOM 619 C CA . MET A 1 84 ? -2.873 -3.399 -3.812 1.00 89.25 84 MET A CA 1
ATOM 620 C C . MET A 1 84 ? -2.507 -3.631 -5.283 1.00 89.25 84 MET A C 1
ATOM 622 O O . MET A 1 84 ? -1.640 -2.928 -5.803 1.00 89.25 84 MET A O 1
ATOM 626 N N . ARG A 1 85 ? -3.218 -4.535 -5.973 1.00 86.88 85 ARG A N 1
ATOM 627 C CA . ARG A 1 85 ? -3.001 -4.822 -7.400 1.00 86.88 85 ARG A CA 1
ATOM 628 C C . ARG A 1 85 ? -3.205 -3.584 -8.269 1.00 86.88 85 ARG A C 1
ATOM 630 O O . ARG A 1 85 ? -2.381 -3.322 -9.135 1.00 86.88 85 ARG A O 1
ATOM 637 N N . SER A 1 86 ? -4.235 -2.784 -7.995 1.00 86.06 86 SER A N 1
ATOM 638 C CA . SER A 1 86 ? -4.480 -1.511 -8.683 1.00 86.06 86 SER A CA 1
ATOM 639 C C . SER A 1 86 ? -3.342 -0.510 -8.460 1.00 86.06 86 SER A C 1
ATOM 641 O O . SER A 1 86 ? -2.900 0.139 -9.405 1.00 86.06 86 SER A O 1
ATOM 643 N N . ARG A 1 87 ? -2.807 -0.402 -7.235 1.00 83.94 87 ARG A N 1
ATOM 644 C CA . ARG A 1 87 ? -1.638 0.451 -6.957 1.00 83.94 87 ARG A CA 1
ATOM 645 C C . ARG A 1 87 ? -0.397 -0.021 -7.702 1.00 83.94 87 ARG A C 1
ATOM 647 O O . ARG A 1 87 ? 0.286 0.818 -8.274 1.00 83.94 87 ARG A O 1
ATOM 654 N N . ARG A 1 88 ? -0.141 -1.331 -7.737 1.00 81.56 88 ARG A N 1
ATOM 655 C CA . ARG A 1 88 ? 0.947 -1.901 -8.539 1.00 81.56 88 ARG A CA 1
ATOM 656 C C . ARG A 1 88 ? 0.760 -1.577 -10.021 1.00 81.56 88 ARG A C 1
ATOM 658 O O . ARG A 1 88 ? 1.676 -1.057 -10.636 1.00 81.56 88 ARG A O 1
ATOM 665 N N . ALA A 1 89 ? -0.438 -1.793 -10.563 1.00 81.31 89 ALA A N 1
ATOM 666 C CA . ALA A 1 89 ? -0.756 -1.517 -11.964 1.00 81.31 89 ALA A CA 1
ATOM 667 C C . ALA A 1 89 ? -0.631 -0.030 -12.337 1.00 81.31 89 ALA A C 1
ATOM 669 O O . ALA A 1 89 ? -0.293 0.276 -13.468 1.00 81.31 89 ALA A O 1
ATOM 670 N N . LYS A 1 90 ? -0.870 0.900 -11.403 1.00 78.31 90 LYS A N 1
ATOM 671 C CA . LYS A 1 90 ? -0.633 2.339 -11.626 1.00 78.31 90 LYS A CA 1
ATOM 672 C C . LYS A 1 90 ? 0.846 2.722 -11.625 1.00 78.31 90 LYS A C 1
ATOM 674 O O . LYS A 1 90 ? 1.197 3.728 -12.226 1.00 78.31 90 LYS A O 1
ATOM 679 N N . ILE A 1 91 ? 1.681 1.979 -10.902 1.00 74.06 91 ILE A N 1
ATOM 680 C CA . ILE A 1 91 ? 3.124 2.238 -10.820 1.00 74.06 91 ILE A CA 1
ATOM 681 C C . ILE A 1 91 ? 3.847 1.559 -11.987 1.00 74.06 91 ILE A C 1
ATOM 683 O O . ILE A 1 91 ? 4.769 2.146 -12.532 1.00 74.06 91 ILE A O 1
ATOM 687 N N . ALA A 1 92 ? 3.369 0.393 -12.429 1.00 68.75 92 ALA A N 1
ATOM 688 C CA . ALA A 1 92 ? 3.994 -0.403 -13.483 1.00 68.75 92 ALA A CA 1
ATOM 689 C C . ALA A 1 92 ? 4.349 0.364 -14.777 1.00 68.75 92 ALA A C 1
ATOM 691 O O . ALA A 1 92 ? 5.452 0.151 -15.265 1.00 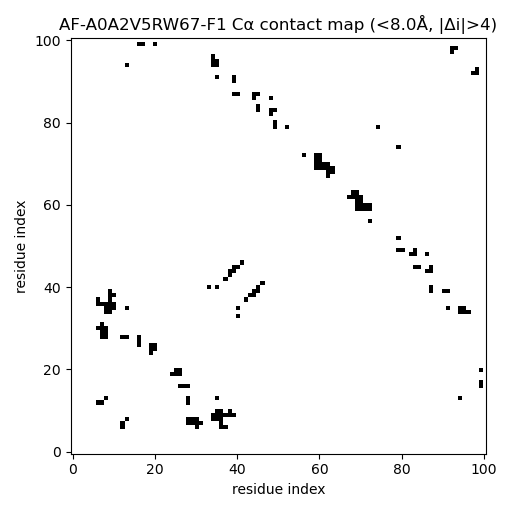68.75 92 ALA A O 1
ATOM 692 N N . PRO A 1 93 ? 3.528 1.297 -15.306 1.00 65.44 93 PRO A N 1
ATOM 693 C CA . PRO A 1 93 ? 3.902 2.085 -16.483 1.00 65.44 93 PRO A CA 1
ATOM 694 C C . PRO A 1 93 ? 5.137 2.969 -16.264 1.00 65.44 93 PRO A C 1
ATOM 696 O O . PRO A 1 93 ? 5.927 3.161 -17.181 1.00 65.44 93 PRO A O 1
ATOM 699 N N . ASN A 1 94 ? 5.349 3.476 -15.044 1.00 63.25 94 ASN A N 1
ATOM 700 C CA . ASN A 1 94 ? 6.522 4.298 -14.730 1.00 63.25 94 ASN A CA 1
ATOM 701 C C . ASN A 1 94 ? 7.827 3.494 -14.712 1.00 63.25 94 ASN A C 1
ATOM 703 O O . ASN A 1 94 ? 8.891 4.103 -14.815 1.00 63.25 94 ASN A O 1
ATOM 707 N N . ASP A 1 95 ? 7.720 2.173 -14.586 1.00 57.56 95 ASP A N 1
ATOM 708 C CA . ASP A 1 95 ? 8.820 1.215 -14.487 1.00 57.56 95 ASP A CA 1
ATOM 709 C C . ASP A 1 95 ? 8.855 0.281 -15.724 1.00 57.56 95 ASP A C 1
ATOM 711 O O . ASP A 1 95 ? 9.474 -0.782 -15.687 1.00 57.56 95 ASP A O 1
ATOM 715 N N . SER A 1 96 ? 8.155 0.655 -16.809 1.00 57.88 96 SER A N 1
ATOM 716 C CA . SER A 1 96 ? 7.994 -0.139 -18.040 1.00 57.88 96 SER A CA 1
ATOM 717 C C . SER A 1 96 ? 9.027 0.202 -19.124 1.00 57.88 96 SER A C 1
ATOM 719 O O . SER A 1 96 ? 9.553 1.313 -19.138 1.00 57.88 96 SER A O 1
ATOM 721 N N . GLU A 1 97 ? 9.299 -0.744 -20.037 1.00 51.66 97 GLU A N 1
ATOM 722 C CA . GLU A 1 97 ? 10.263 -0.596 -21.152 1.00 51.66 97 GLU A CA 1
ATOM 723 C C . GLU A 1 97 ? 9.962 0.624 -22.031 1.00 51.66 97 GLU A C 1
ATOM 725 O O . GLU A 1 97 ? 10.879 1.344 -22.403 1.00 51.66 97 GLU A O 1
ATOM 730 N N . GLU A 1 98 ? 8.680 0.921 -22.258 1.00 55.97 98 GLU A N 1
ATOM 731 C CA . GLU A 1 98 ? 8.184 2.017 -23.108 1.00 55.97 98 GLU A CA 1
ATOM 732 C C . GLU A 1 98 ? 8.611 3.419 -22.621 1.00 55.97 98 GLU A C 1
ATOM 734 O O . GLU A 1 98 ? 8.509 4.403 -23.345 1.00 55.97 98 GLU A O 1
ATOM 739 N N . ARG A 1 99 ? 9.105 3.531 -21.380 1.00 53.94 99 ARG A N 1
ATOM 740 C CA . ARG A 1 99 ? 9.684 4.766 -20.832 1.00 53.94 99 ARG A CA 1
ATOM 741 C C . ARG A 1 99 ? 11.170 4.951 -21.187 1.00 53.94 99 ARG A C 1
ATOM 743 O O . ARG A 1 99 ? 11.681 6.064 -21.051 1.00 53.94 99 ARG A O 1
ATOM 750 N N . PHE A 1 100 ? 11.869 3.874 -21.533 1.00 49.31 100 PHE A N 1
ATOM 751 C CA . PHE A 1 100 ? 13.324 3.836 -21.724 1.00 49.31 100 PHE A CA 1
ATOM 752 C C . PHE A 1 100 ? 13.754 3.537 -23.169 1.00 49.31 100 PHE A C 1
ATOM 754 O O . PHE A 1 100 ? 14.959 3.531 -23.428 1.00 49.31 100 PHE A O 1
ATOM 761 N N . GLU A 1 101 ? 12.804 3.306 -24.080 1.00 45.34 101 GLU A N 1
ATOM 762 C CA . GLU A 1 101 ? 12.994 3.464 -25.533 1.00 45.34 101 GLU A CA 1
ATOM 763 C C . GLU A 1 101 ? 12.942 4.945 -25.946 1.00 45.34 101 GLU A C 1
ATOM 765 O O . GLU A 1 101 ? 13.729 5.325 -26.845 1.00 45.34 101 GLU A O 1
#

Nearest PDB structures (foldseek):
  5u25-assembly1_A-2  TM=8.355E-01  e=1.838E-03  Neisseria gonorrhoeae
  4jq9-assembly3_D  TM=8.625E-01  e=3.200E-03  Escherichia coli
  3o0h-assembly1_A  TM=8.361E-01  e=4.355E-03  Bartonella henselae str. Houston-1
  3o0h-assembly1_B  TM=8.254E-01  e=4.355E-03  Bartonella henselae str. Houston-1
  1grt-assembly1_A  TM=8.476E-01  e=6.702E-03  Homo sapiens

Foldseek 3Di:
DDDPPQPLLEPVNQVVLLVQVVVVHDDDRDHPDDFHPCCLPPRVQLVVLLVVVVVVQVCQCVVVVVVDPGDRDDDDVVVSNVSSVVSSVVCDVVRDPVSND

Solvent-accessible surface area (backbone atoms only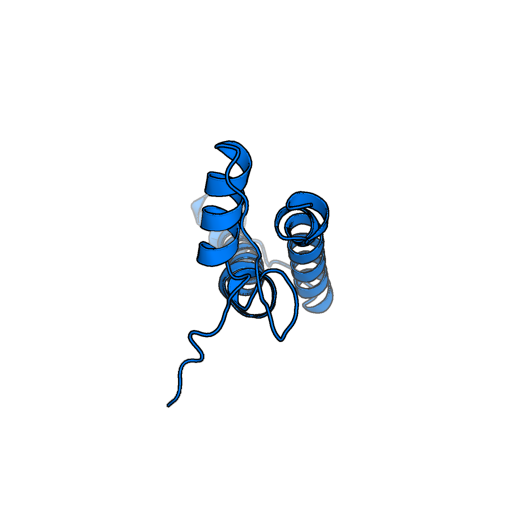 — not comparable to full-atom values): 6015 Å² total; per-residue (Å²): 140,82,83,83,88,76,48,39,35,13,70,70,35,47,52,52,43,50,55,34,47,77,70,75,43,90,73,85,78,67,60,96,71,69,77,24,19,54,43,49,76,75,32,58,48,48,51,50,45,50,51,53,54,52,51,51,49,50,49,40,56,47,22,50,83,74,79,38,77,77,43,82,75,84,82,55,71,68,60,54,51,48,52,28,52,51,53,41,62,67,48,45,65,82,47,33,69,87,74,75,114